Protein AF-A0A066ZWJ4-F1 (afdb_monomer_lite)

Sequence (89 aa):
MTKDPIFEPLREPYLHLLSLMKKDIDDLDVQQTDQLLEEIEEQEQKVLMVYAKLTEGINPGSIKEVKEGRLKYTGKRHDYFARMLGLNN

pLDDT: mean 91.83, std 8.55, range [51.41, 97.88]

Radius of gyration: 14.1 Å; chains: 1; bounding box: 36×23×38 Å

Structure (mmCIF, N/CA/C/O backbone):
data_AF-A0A066ZWJ4-F1
#
_entry.id   AF-A0A066ZWJ4-F1
#
loop_
_atom_site.group_PDB
_atom_site.id
_atom_site.type_symbol
_atom_site.label_atom_id
_atom_site.label_alt_id
_atom_site.label_comp_id
_atom_site.label_asym_id
_atom_site.label_entity_id
_atom_site.label_seq_id
_atom_site.pdbx_PDB_ins_code
_atom_site.Cartn_x
_atom_site.Cartn_y
_atom_site.Cartn_z
_atom_site.occupancy
_atom_site.B_iso_or_equ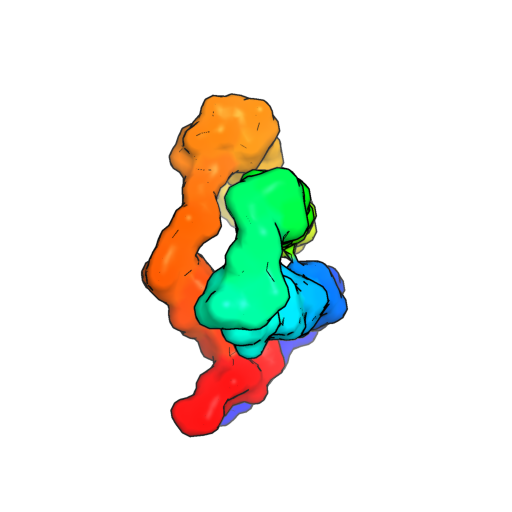iv
_atom_site.auth_seq_id
_atom_site.auth_comp_id
_atom_site.auth_asym_id
_atom_si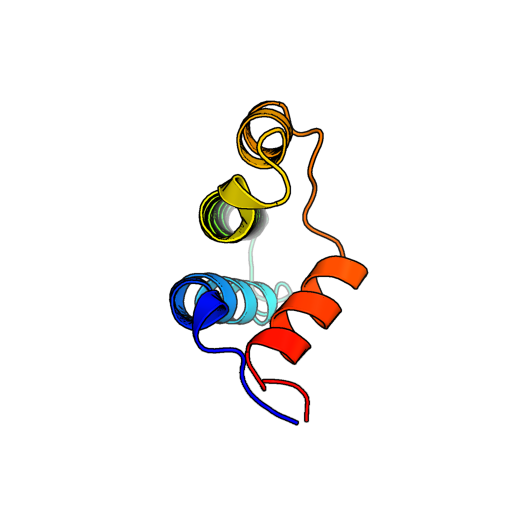te.auth_atom_id
_atom_site.pdbx_PDB_model_num
ATOM 1 N N . MET A 1 1 ? -17.700 -15.044 -4.988 1.00 55.03 1 MET A N 1
ATOM 2 C CA . MET A 1 1 ? -16.975 -14.521 -3.809 1.00 55.03 1 MET A CA 1
ATOM 3 C C . MET A 1 1 ? -17.565 -13.170 -3.457 1.00 55.03 1 MET A C 1
ATOM 5 O O . MET A 1 1 ? -17.795 -12.376 -4.360 1.00 55.03 1 MET A O 1
ATOM 9 N N . THR A 1 2 ? -17.906 -12.942 -2.194 1.00 56.81 2 THR A N 1
ATOM 10 C CA . THR A 1 2 ? -18.584 -11.723 -1.740 1.00 56.81 2 THR A CA 1
ATOM 11 C C . THR A 1 2 ? -17.557 -10.628 -1.482 1.00 56.81 2 THR A C 1
ATOM 13 O O . THR A 1 2 ? -16.695 -10.777 -0.623 1.00 56.81 2 THR A O 1
ATOM 16 N N . LYS A 1 3 ? -17.654 -9.536 -2.242 1.00 72.94 3 LYS A N 1
ATOM 17 C CA . LYS A 1 3 ? -17.004 -8.258 -1.943 1.00 72.94 3 LYS A CA 1
ATOM 18 C C . LYS A 1 3 ? -17.430 -7.819 -0.543 1.00 72.94 3 LYS A C 1
ATOM 20 O O . LYS A 1 3 ? -18.630 -7.703 -0.292 1.00 72.94 3 LYS A O 1
ATOM 25 N N . ASP A 1 4 ? -16.472 -7.583 0.345 1.00 81.38 4 ASP A N 1
ATOM 26 C CA . ASP A 1 4 ? -16.770 -7.028 1.663 1.00 81.38 4 ASP A CA 1
ATOM 27 C C . ASP A 1 4 ? -16.851 -5.495 1.539 1.00 81.38 4 ASP A C 1
ATOM 29 O O . ASP A 1 4 ? -15.853 -4.858 1.180 1.00 81.38 4 ASP A O 1
ATOM 33 N N . PRO A 1 5 ? -18.025 -4.881 1.781 1.00 85.19 5 PRO A N 1
ATOM 34 C CA . PRO A 1 5 ? -18.218 -3.446 1.596 1.00 85.19 5 PRO A CA 1
ATOM 35 C C . PRO A 1 5 ? -17.315 -2.595 2.497 1.00 85.19 5 PRO A C 1
ATOM 37 O O . PRO A 1 5 ? -17.027 -1.455 2.133 1.00 85.19 5 PRO A O 1
ATOM 40 N N . ILE A 1 6 ? -16.814 -3.138 3.616 1.00 90.25 6 ILE A N 1
ATOM 41 C CA . ILE A 1 6 ? -15.871 -2.437 4.502 1.00 90.25 6 ILE A CA 1
ATOM 42 C C . ILE A 1 6 ? -14.580 -2.092 3.753 1.00 90.25 6 ILE A C 1
ATOM 44 O O . ILE A 1 6 ? -13.982 -1.048 4.002 1.00 90.25 6 ILE A O 1
ATOM 48 N N . PHE A 1 7 ? -14.164 -2.926 2.797 1.00 93.12 7 PHE A N 1
ATOM 49 C CA . PHE A 1 7 ? -12.917 -2.736 2.056 1.00 93.12 7 PHE A CA 1
ATOM 50 C C . PHE A 1 7 ? -13.070 -1.887 0.799 1.00 93.12 7 PHE A C 1
ATOM 52 O O . PHE A 1 7 ? -12.074 -1.629 0.131 1.00 93.12 7 PHE A O 1
ATOM 59 N N . GLU A 1 8 ? -14.264 -1.396 0.470 1.00 94.06 8 GLU A N 1
ATOM 60 C CA . GLU A 1 8 ? -14.442 -0.597 -0.743 1.00 94.06 8 GLU A CA 1
ATOM 61 C C . GLU A 1 8 ? -13.566 0.669 -0.810 1.00 94.06 8 GLU A C 1
ATOM 63 O O . GLU A 1 8 ? -13.022 0.935 -1.883 1.00 94.06 8 GLU A O 1
ATOM 68 N N . PRO A 1 9 ? -13.307 1.404 0.292 1.00 95.88 9 PRO A N 1
ATOM 69 C CA . PRO A 1 9 ? -12.365 2.527 0.277 1.00 95.88 9 PRO A CA 1
ATOM 70 C C . PRO A 1 9 ? -10.923 2.141 -0.095 1.00 95.88 9 PRO A C 1
ATOM 72 O O . PRO A 1 9 ? -10.136 3.003 -0.481 1.00 95.88 9 PRO A O 1
ATOM 75 N N . LEU A 1 10 ? -10.561 0.855 -0.003 1.00 95.81 10 LEU A N 1
ATOM 76 C CA . LEU A 1 10 ? -9.266 0.332 -0.442 1.00 95.81 10 LEU A CA 1
ATOM 77 C C . LEU A 1 10 ? -9.182 0.189 -1.971 1.00 95.81 10 LEU A C 1
ATOM 79 O O . LEU A 1 10 ? -8.079 0.113 -2.505 1.00 95.81 10 LEU A O 1
ATOM 83 N N . ARG A 1 11 ? -10.318 0.152 -2.685 1.00 95.56 11 ARG A N 1
ATOM 84 C CA . ARG A 1 11 ? -10.371 -0.159 -4.122 1.00 95.56 11 ARG A CA 1
ATOM 85 C C . ARG A 1 11 ? -9.517 0.790 -4.947 1.00 95.56 11 ARG A C 1
ATOM 87 O O . ARG A 1 11 ? -8.634 0.329 -5.658 1.00 95.56 11 ARG A O 1
ATOM 94 N N . GLU A 1 12 ? -9.770 2.092 -4.866 1.00 96.62 12 GLU A N 1
ATOM 95 C CA . GLU A 1 12 ? -9.033 3.072 -5.668 1.00 96.62 12 GLU A CA 1
ATOM 96 C C . GLU A 1 12 ? -7.522 3.069 -5.411 1.00 96.62 12 GLU A C 1
ATOM 98 O O . GLU A 1 12 ? -6.771 2.921 -6.377 1.00 96.62 12 GLU A O 1
ATOM 103 N N . PRO A 1 13 ? -7.026 3.166 -4.159 1.00 97.06 13 PRO A N 1
ATOM 104 C CA . PRO A 1 13 ? -5.588 3.132 -3.934 1.00 97.06 13 PRO A CA 1
ATOM 105 C C . PRO A 1 13 ? -4.972 1.789 -4.350 1.00 97.06 13 PRO A C 1
ATOM 107 O O . PRO A 1 13 ? -3.843 1.760 -4.837 1.00 97.06 13 PRO A O 1
ATOM 110 N N . TYR A 1 14 ? -5.699 0.680 -4.219 1.00 97.00 14 TYR A N 1
ATOM 111 C CA . TYR A 1 14 ? -5.214 -0.615 -4.678 1.00 97.00 14 TYR A CA 1
ATOM 112 C C . TYR A 1 14 ? -5.136 -0.698 -6.209 1.00 97.00 14 TYR A C 1
ATOM 114 O O . TYR A 1 14 ? -4.117 -1.119 -6.745 1.00 97.00 14 TYR A O 1
ATOM 122 N N . LEU A 1 15 ? -6.161 -0.243 -6.934 1.00 96.56 15 LEU A N 1
ATOM 123 C CA . LEU A 1 15 ? -6.141 -0.205 -8.400 1.00 96.56 15 LEU A CA 1
ATOM 124 C C . LEU A 1 15 ? -5.043 0.721 -8.936 1.00 96.56 15 LEU A C 1
ATOM 126 O O . LEU A 1 15 ? -4.404 0.379 -9.931 1.00 96.56 15 LEU A O 1
ATOM 130 N N . HIS A 1 16 ? -4.783 1.846 -8.262 1.00 97.56 16 HIS A N 1
ATOM 131 C CA . HIS A 1 16 ? -3.664 2.718 -8.611 1.00 97.56 16 HIS A CA 1
ATOM 132 C C . HIS A 1 16 ? -2.325 1.985 -8.462 1.00 97.56 16 HIS A C 1
ATOM 134 O O . HIS A 1 16 ? -1.532 1.982 -9.401 1.00 97.56 16 HIS A O 1
ATOM 140 N N . LEU A 1 17 ? -2.116 1.264 -7.354 1.00 97.19 17 LEU A N 1
ATOM 141 C CA . LEU A 1 17 ? -0.918 0.442 -7.162 1.00 97.19 17 LEU A CA 1
ATOM 142 C C . LEU A 1 17 ? -0.755 -0.596 -8.282 1.00 97.19 17 LEU A C 1
ATOM 144 O O . LEU A 1 17 ? 0.318 -0.710 -8.865 1.00 97.19 17 LEU A O 1
ATOM 148 N N . LEU A 1 18 ? -1.831 -1.305 -8.643 1.00 95.56 18 LEU A N 1
ATOM 149 C CA . LEU A 1 18 ? -1.795 -2.269 -9.749 1.00 95.56 18 LEU A CA 1
ATOM 150 C C . LEU A 1 18 ? -1.431 -1.621 -11.085 1.00 95.56 18 LEU A C 1
ATOM 152 O O . LEU A 1 18 ? -0.810 -2.270 -11.920 1.00 95.56 18 LEU A O 1
ATOM 156 N N . SER A 1 19 ? -1.851 -0.377 -11.315 1.00 95.75 19 SER A N 1
ATOM 157 C CA . SER A 1 19 ? -1.517 0.343 -12.543 1.00 95.75 19 SER A CA 1
ATOM 158 C C . SER A 1 19 ? -0.027 0.688 -12.614 1.00 95.75 19 SER A C 1
ATOM 160 O O . SER A 1 19 ? 0.566 0.540 -13.678 1.00 95.75 19 SER A O 1
ATOM 162 N N . LEU A 1 20 ? 0.589 1.050 -11.482 1.00 95.19 20 LEU A N 1
ATOM 163 C CA . LEU A 1 20 ? 2.025 1.317 -11.388 1.00 95.19 20 LEU A CA 1
ATOM 164 C C . LEU A 1 20 ? 2.836 0.031 -11.581 1.00 95.19 20 LEU A C 1
ATOM 166 O O . LEU A 1 20 ? 3.741 0.002 -12.404 1.00 95.19 20 LEU A O 1
ATOM 170 N N . MET A 1 21 ? 2.443 -1.059 -10.911 1.00 91.88 21 MET A N 1
ATOM 171 C CA . MET A 1 21 ? 3.110 -2.368 -11.009 1.00 91.88 21 MET A CA 1
ATOM 172 C C . MET A 1 21 ? 3.009 -3.028 -12.396 1.00 91.88 21 MET A C 1
ATOM 174 O O . MET A 1 21 ? 3.693 -4.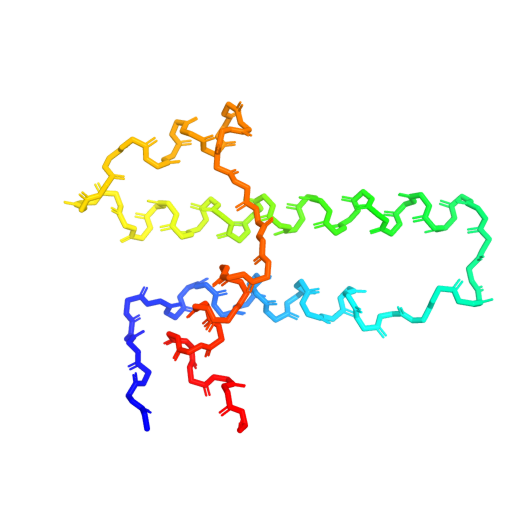014 -12.653 1.00 91.88 21 MET A O 1
ATOM 178 N N . LYS A 1 22 ? 2.119 -2.539 -13.269 1.00 91.50 22 LYS A N 1
ATOM 179 C CA . LYS A 1 22 ? 1.964 -3.010 -14.654 1.00 91.50 22 LYS A CA 1
ATOM 180 C C . LYS A 1 22 ? 2.791 -2.215 -15.662 1.00 91.50 22 LYS A C 1
ATOM 182 O O . LYS A 1 22 ? 2.805 -2.608 -16.826 1.00 91.50 22 LYS A O 1
ATOM 187 N N . LYS A 1 23 ? 3.388 -1.086 -15.263 1.00 89.25 23 LYS A N 1
ATOM 188 C CA . LYS A 1 23 ? 4.263 -0.322 -16.154 1.00 89.25 23 LYS A CA 1
ATOM 189 C C . LYS A 1 23 ? 5.458 -1.199 -16.520 1.00 89.25 23 LYS A C 1
ATOM 191 O O . LYS A 1 23 ? 6.043 -1.837 -15.647 1.00 89.25 23 LYS A O 1
ATOM 196 N N . ASP A 1 24 ? 5.769 -1.237 -17.808 1.00 84.56 24 ASP A N 1
ATOM 197 C CA . ASP A 1 24 ? 6.966 -1.909 -18.289 1.00 84.56 24 ASP A CA 1
ATOM 198 C C . ASP A 1 24 ? 8.191 -1.081 -17.892 1.00 84.56 24 ASP A C 1
ATOM 200 O O . ASP A 1 24 ? 8.182 0.145 -18.026 1.00 84.56 24 ASP A O 1
ATOM 204 N N . ILE A 1 25 ? 9.204 -1.747 -17.351 1.00 88.19 25 ILE A N 1
ATOM 205 C CA . ILE A 1 25 ? 10.449 -1.105 -16.923 1.00 88.19 25 ILE A CA 1
ATOM 206 C C . ILE A 1 25 ? 11.491 -1.101 -18.041 1.00 88.19 25 ILE A C 1
ATOM 208 O O . ILE A 1 25 ? 12.439 -0.326 -17.964 1.00 88.19 25 ILE A O 1
ATOM 212 N N . ASP A 1 26 ? 11.307 -1.920 -19.084 1.00 84.06 26 ASP A N 1
ATOM 213 C CA . ASP A 1 26 ? 12.282 -2.072 -20.169 1.00 84.06 26 ASP A CA 1
ATOM 214 C C . ASP A 1 26 ? 12.451 -0.780 -20.995 1.00 84.06 26 ASP A C 1
ATOM 216 O O . ASP A 1 26 ? 13.509 -0.551 -21.583 1.00 84.06 26 ASP A O 1
ATOM 220 N N . ASP A 1 27 ? 11.437 0.092 -20.989 1.00 85.12 27 ASP A N 1
ATOM 221 C CA . ASP A 1 27 ? 11.428 1.380 -21.694 1.00 85.12 27 ASP A CA 1
ATOM 222 C C . ASP A 1 27 ? 11.859 2.575 -20.817 1.00 85.12 27 ASP A C 1
ATOM 224 O O . ASP A 1 27 ? 11.880 3.713 -21.295 1.00 85.12 27 ASP A O 1
ATOM 228 N N . LEU A 1 28 ? 12.178 2.353 -19.536 1.00 91.19 28 LEU A N 1
ATOM 229 C CA . LEU A 1 28 ? 12.521 3.419 -18.592 1.00 91.19 28 LEU A CA 1
ATOM 230 C C . LEU A 1 28 ? 14.036 3.585 -18.459 1.00 91.19 28 LEU A C 1
ATOM 232 O O . LEU A 1 28 ? 14.789 2.617 -18.356 1.00 91.19 28 LEU A O 1
ATOM 236 N N . ASP A 1 29 ? 14.496 4.833 -18.393 1.00 94.25 29 ASP A N 1
ATOM 237 C CA . ASP A 1 29 ? 15.858 5.112 -17.943 1.00 94.25 29 ASP A CA 1
ATOM 238 C C . ASP A 1 29 ? 16.001 4.919 -16.418 1.00 94.25 29 ASP A C 1
ATOM 240 O O . ASP A 1 29 ? 15.030 4.681 -15.693 1.00 94.25 29 ASP A O 1
ATOM 244 N N . VAL A 1 30 ? 17.234 5.001 -15.908 1.00 93.56 30 VAL A N 1
ATOM 245 C CA . VAL A 1 30 ? 17.522 4.799 -14.476 1.00 93.56 30 VAL A CA 1
ATOM 246 C C . VAL A 1 30 ? 16.753 5.792 -13.601 1.00 93.56 30 VAL A C 1
ATOM 248 O O . VAL A 1 30 ? 16.183 5.396 -12.591 1.00 93.56 30 VAL A O 1
ATOM 251 N N . GLN A 1 31 ? 16.680 7.063 -14.002 1.00 95.31 31 GLN A N 1
ATOM 252 C CA . GLN A 1 31 ? 16.002 8.096 -13.220 1.00 95.31 31 GLN A CA 1
ATOM 253 C C . GLN A 1 31 ? 14.484 7.868 -13.201 1.00 95.31 31 GLN A C 1
ATOM 255 O O . GLN A 1 31 ? 13.843 8.021 -12.164 1.00 95.31 31 GLN A O 1
ATOM 260 N N . GLN A 1 32 ? 13.908 7.483 -14.337 1.00 94.88 32 GLN A N 1
ATOM 261 C CA . GLN A 1 32 ? 12.495 7.137 -14.456 1.00 94.88 32 GLN A CA 1
ATOM 262 C C . GLN A 1 32 ? 12.151 5.866 -13.675 1.00 94.88 32 GLN A C 1
ATOM 264 O O . GLN A 1 32 ? 11.075 5.779 -13.087 1.00 94.88 32 GLN A O 1
ATOM 269 N N . THR A 1 33 ? 13.0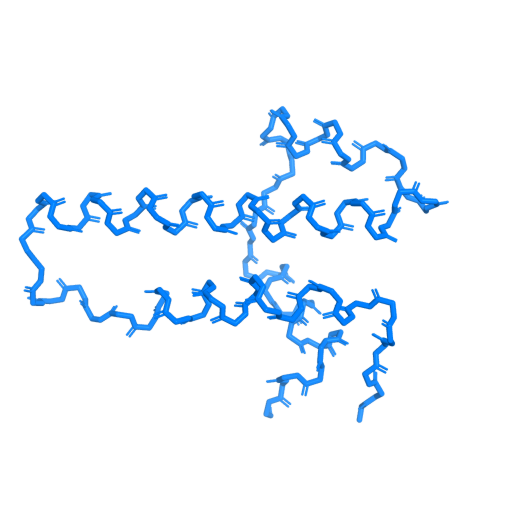66 4.896 -13.648 1.00 94.56 33 THR A N 1
ATOM 270 C CA . THR A 1 33 ? 12.924 3.669 -12.860 1.00 94.56 33 THR A CA 1
ATOM 271 C C . THR A 1 33 ? 12.927 3.984 -11.369 1.00 94.56 33 THR A C 1
ATOM 273 O O . THR A 1 33 ? 12.024 3.546 -10.661 1.00 94.56 33 THR A O 1
ATOM 276 N N . ASP A 1 34 ? 13.880 4.790 -10.897 1.00 95.44 34 ASP A N 1
ATOM 277 C CA . ASP A 1 34 ? 13.949 5.210 -9.494 1.00 95.44 34 ASP A CA 1
ATOM 278 C C . ASP A 1 34 ? 12.681 5.970 -9.080 1.00 95.44 34 ASP A C 1
ATOM 280 O O . ASP A 1 34 ? 12.090 5.677 -8.041 1.00 95.44 34 ASP A O 1
ATOM 284 N N . GLN A 1 35 ? 12.202 6.880 -9.934 1.00 96.06 35 GLN A N 1
ATOM 285 C CA . GLN A 1 35 ? 10.958 7.610 -9.696 1.00 96.06 35 GLN A CA 1
ATOM 286 C C . GLN A 1 35 ? 9.739 6.675 -9.652 1.00 96.06 35 GLN A C 1
ATOM 288 O O . GLN A 1 35 ? 8.864 6.836 -8.804 1.00 96.06 35 GLN A O 1
ATOM 293 N N . LEU A 1 36 ? 9.672 5.674 -10.536 1.00 95.88 36 LEU A N 1
ATOM 294 C CA . LEU A 1 36 ? 8.596 4.686 -10.515 1.00 95.88 36 LEU A CA 1
ATOM 295 C C . LEU A 1 36 ? 8.628 3.835 -9.238 1.00 95.88 36 LEU A C 1
ATOM 297 O O . LEU A 1 36 ? 7.575 3.537 -8.676 1.00 95.88 36 LEU A O 1
ATOM 301 N N . LEU A 1 37 ? 9.813 3.431 -8.780 1.00 95.38 37 LEU A N 1
ATOM 302 C CA . LEU A 1 37 ? 9.956 2.673 -7.539 1.00 95.38 37 LEU A CA 1
ATOM 303 C C . LEU A 1 37 ? 9.492 3.497 -6.332 1.00 95.38 37 LEU A C 1
ATOM 305 O O . LEU A 1 37 ? 8.740 2.976 -5.511 1.00 95.38 37 LEU A O 1
ATOM 309 N N . GLU A 1 38 ? 9.844 4.783 -6.270 1.00 96.38 38 GLU A N 1
ATOM 310 C CA . GLU A 1 38 ? 9.353 5.705 -5.238 1.00 96.38 38 GLU A CA 1
ATOM 311 C C . GLU A 1 38 ? 7.820 5.846 -5.288 1.00 96.38 38 GLU A C 1
ATOM 313 O O . GLU A 1 38 ? 7.148 5.680 -4.268 1.00 96.38 38 GLU A O 1
ATOM 318 N N . GLU A 1 39 ? 7.237 6.038 -6.479 1.00 96.94 39 GLU A N 1
ATOM 319 C CA . GLU A 1 39 ? 5.777 6.085 -6.666 1.00 96.94 39 GLU A CA 1
ATOM 320 C C . GLU A 1 39 ? 5.086 4.798 -6.180 1.00 96.94 39 GLU A C 1
ATOM 322 O O . GLU A 1 39 ? 4.012 4.848 -5.567 1.00 96.94 39 GLU A O 1
ATOM 327 N N . ILE A 1 40 ? 5.684 3.632 -6.451 1.00 96.62 40 ILE A N 1
ATOM 328 C CA . ILE A 1 40 ? 5.175 2.338 -5.986 1.00 96.62 40 ILE A CA 1
ATOM 329 C C . ILE A 1 40 ? 5.226 2.271 -4.458 1.00 96.62 40 ILE A C 1
ATOM 331 O O . ILE A 1 40 ? 4.206 1.944 -3.848 1.00 96.62 40 ILE A O 1
ATOM 335 N N . GLU A 1 41 ? 6.355 2.608 -3.833 1.00 96.06 41 GLU A N 1
ATOM 336 C CA . GLU A 1 41 ? 6.517 2.574 -2.373 1.00 96.06 41 GLU A CA 1
ATOM 337 C C . GLU A 1 41 ? 5.530 3.511 -1.656 1.00 96.06 41 GLU A C 1
ATOM 339 O O . GLU A 1 41 ? 4.863 3.114 -0.690 1.00 96.06 41 GLU A O 1
ATOM 344 N N . GLU A 1 42 ? 5.358 4.738 -2.151 1.00 96.69 42 GLU A N 1
ATOM 345 C CA . GLU A 1 42 ? 4.373 5.683 -1.618 1.00 96.69 42 GLU A CA 1
ATOM 346 C C . GLU A 1 42 ? 2.947 5.128 -1.715 1.00 96.69 42 GLU A C 1
ATOM 348 O O . GLU A 1 42 ? 2.137 5.229 -0.778 1.00 96.69 42 GLU A O 1
ATOM 353 N N . GLN A 1 43 ? 2.626 4.512 -2.851 1.00 97.88 43 GLN A N 1
ATOM 354 C CA . GLN A 1 43 ? 1.303 3.973 -3.097 1.00 97.88 43 GLN A CA 1
ATOM 355 C C . GLN A 1 43 ? 1.037 2.698 -2.279 1.00 97.88 43 GLN A C 1
ATOM 357 O O . GLN A 1 43 ? -0.077 2.526 -1.772 1.00 97.88 43 GLN A O 1
ATOM 362 N N . GLU A 1 44 ? 2.039 1.842 -2.062 1.00 97.50 44 GLU A N 1
ATOM 363 C CA . GLU A 1 44 ? 1.976 0.724 -1.115 1.00 97.50 44 GLU A CA 1
ATOM 364 C C . GLU A 1 44 ? 1.654 1.221 0.297 1.00 97.50 44 GLU A C 1
ATOM 366 O O . GLU A 1 44 ? 0.718 0.729 0.942 1.00 97.50 44 GLU A O 1
ATOM 371 N N . GLN A 1 45 ? 2.365 2.252 0.757 1.00 96.94 45 GLN A N 1
ATOM 372 C CA . GLN A 1 45 ? 2.151 2.850 2.071 1.00 96.94 45 GLN A CA 1
ATOM 373 C C . GLN A 1 45 ? 0.738 3.437 2.203 1.00 96.94 45 GLN A C 1
ATOM 375 O O . GLN A 1 4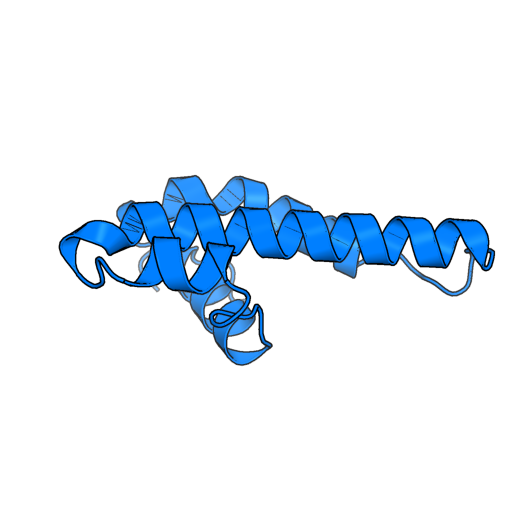5 ? 0.077 3.270 3.236 1.00 96.94 45 GLN A O 1
ATOM 380 N N . LYS A 1 46 ? 0.219 4.063 1.141 1.00 97.50 46 LYS A N 1
ATOM 381 C CA . LYS A 1 46 ? -1.160 4.570 1.084 1.00 97.50 46 LYS A CA 1
ATOM 382 C C . LYS A 1 46 ? -2.190 3.446 1.202 1.00 97.50 46 LYS A C 1
ATOM 384 O O . LYS A 1 46 ? -3.131 3.571 1.990 1.00 97.50 46 LYS A O 1
ATOM 389 N N . VAL A 1 47 ? -2.010 2.341 0.475 1.00 97.75 47 VAL A N 1
ATOM 390 C CA . VAL A 1 47 ? -2.881 1.154 0.565 1.00 97.75 47 VAL A CA 1
ATOM 391 C C . VAL A 1 47 ? -2.873 0.589 1.987 1.00 97.75 47 VAL A C 1
ATOM 393 O O . VAL A 1 47 ? -3.936 0.356 2.568 1.00 97.75 47 VAL A O 1
ATOM 396 N N . LEU A 1 48 ? -1.692 0.422 2.589 1.00 97.50 48 LEU A N 1
ATOM 397 C CA . LEU A 1 48 ? -1.559 -0.078 3.958 1.00 97.50 48 LEU A CA 1
ATOM 398 C C . LEU A 1 48 ? -2.215 0.846 4.986 1.00 97.50 48 LEU A C 1
ATOM 400 O O . LEU A 1 48 ? -2.861 0.361 5.913 1.00 97.50 48 LEU A O 1
ATOM 404 N N . MET A 1 49 ? -2.089 2.162 4.820 1.00 97.81 49 MET A N 1
ATOM 405 C CA . MET A 1 49 ? -2.702 3.143 5.714 1.00 97.81 49 MET A CA 1
ATOM 406 C C . MET A 1 49 ? -4.231 3.107 5.643 1.00 97.81 49 MET A C 1
ATOM 408 O O . MET A 1 49 ? -4.899 3.181 6.674 1.00 97.81 49 MET A O 1
ATOM 412 N N . VAL A 1 50 ? -4.799 2.972 4.442 1.00 97.12 50 VAL A N 1
ATOM 413 C CA . VAL A 1 50 ? -6.251 2.813 4.273 1.00 97.12 50 VAL A CA 1
ATOM 414 C C . VAL A 1 50 ? -6.716 1.518 4.933 1.00 97.12 50 VAL A C 1
ATOM 416 O O . VAL A 1 50 ? -7.648 1.548 5.733 1.00 97.12 50 VAL A O 1
ATOM 419 N N . TYR A 1 51 ? -6.023 0.405 4.689 1.00 95.81 51 TYR A N 1
ATOM 420 C CA . TYR A 1 51 ? -6.307 -0.865 5.358 1.00 95.81 51 TYR A CA 1
ATOM 421 C C . TYR A 1 51 ? -6.243 -0.754 6.893 1.00 95.81 51 TYR A C 1
ATOM 423 O O . TYR A 1 51 ? -7.138 -1.236 7.588 1.00 95.81 51 TYR A O 1
ATOM 431 N N . ALA A 1 52 ? -5.211 -0.102 7.431 1.00 96.06 52 ALA A N 1
ATOM 432 C CA . ALA A 1 52 ? -5.034 0.076 8.869 1.00 96.06 52 ALA A CA 1
ATOM 433 C C . ALA A 1 52 ? -6.187 0.877 9.495 1.00 96.06 52 ALA A C 1
ATOM 435 O O . ALA A 1 52 ? -6.722 0.482 10.524 1.00 96.06 52 ALA A O 1
ATOM 436 N N . LYS A 1 53 ? -6.639 1.950 8.833 1.00 96.19 53 LYS A N 1
ATOM 437 C CA . LYS A 1 53 ? -7.810 2.729 9.273 1.00 96.19 53 LYS A CA 1
ATOM 438 C C . LYS A 1 53 ? -9.098 1.907 9.254 1.00 96.19 53 LYS A C 1
ATOM 440 O O . LYS A 1 53 ? -9.866 1.954 10.206 1.00 96.19 53 LYS A O 1
ATOM 445 N N . LEU A 1 54 ? -9.327 1.133 8.193 1.00 94.56 54 LEU A N 1
ATOM 446 C CA . LEU A 1 54 ? -10.520 0.286 8.073 1.00 94.56 54 LEU A CA 1
ATOM 447 C C . LEU A 1 54 ? -10.567 -0.819 9.134 1.00 94.56 54 LEU A C 1
ATOM 449 O O . LEU A 1 54 ? -11.644 -1.248 9.537 1.00 94.56 54 LEU A O 1
ATOM 453 N N . THR A 1 55 ? -9.399 -1.277 9.584 1.00 92.69 55 THR A N 1
ATOM 454 C CA . THR A 1 55 ? -9.268 -2.372 10.550 1.00 92.69 55 THR A CA 1
ATOM 455 C C . THR A 1 55 ? -8.927 -1.904 11.961 1.00 92.69 55 THR A C 1
ATOM 457 O O . THR A 1 55 ? -8.700 -2.746 12.823 1.00 92.69 55 THR A O 1
ATOM 460 N N . GLU A 1 56 ? -8.943 -0.597 12.242 1.00 92.94 56 GLU A N 1
ATOM 461 C CA . GLU A 1 56 ? -8.538 -0.029 13.536 1.00 92.94 56 GLU A CA 1
ATOM 462 C C . GLU A 1 56 ? -9.344 -0.606 14.710 1.00 92.94 56 GLU A C 1
ATOM 464 O O . GLU A 1 56 ? -8.777 -0.917 15.753 1.00 92.94 56 GLU A O 1
ATOM 469 N N . GLY A 1 57 ? -10.646 -0.852 14.524 1.00 90.12 57 GLY A N 1
ATOM 470 C CA . GLY A 1 57 ? -11.499 -1.470 15.548 1.00 90.12 57 GLY A CA 1
ATOM 471 C C . GLY A 1 57 ? -11.165 -2.936 15.869 1.00 90.12 57 GLY A C 1
ATOM 472 O O . GLY A 1 57 ? -11.623 -3.454 16.882 1.00 90.12 57 GLY A O 1
ATOM 473 N N . ILE A 1 58 ? -10.374 -3.603 15.023 1.00 91.19 58 ILE A N 1
ATOM 474 C CA . ILE A 1 58 ? -9.949 -5.004 15.177 1.00 91.19 58 ILE A CA 1
ATOM 475 C C . ILE A 1 58 ? -8.464 -5.074 15.552 1.00 91.19 58 ILE A C 1
ATOM 477 O O . ILE A 1 58 ? -8.076 -5.830 16.439 1.00 91.19 58 ILE A O 1
ATOM 481 N N . ASN A 1 59 ? -7.627 -4.278 14.883 1.00 89.56 59 ASN A N 1
ATOM 482 C CA . ASN A 1 59 ? -6.203 -4.137 15.150 1.00 89.56 59 ASN A CA 1
ATOM 483 C C . ASN A 1 59 ? -5.818 -2.648 15.272 1.00 89.56 59 ASN A C 1
ATOM 485 O O . ASN A 1 59 ? -5.332 -2.052 14.301 1.00 89.56 59 ASN A O 1
ATOM 489 N N . PRO A 1 60 ? -5.953 -2.060 16.475 1.00 90.56 60 PRO A N 1
ATOM 490 C CA . PRO A 1 60 ? -5.596 -0.663 16.731 1.00 90.56 60 PRO A CA 1
ATOM 491 C C . PRO A 1 60 ? -4.106 -0.355 16.508 1.00 90.56 60 PRO A C 1
ATOM 493 O O . PRO A 1 60 ? -3.729 0.780 16.227 1.00 90.56 60 PRO A O 1
ATOM 496 N N . GLY A 1 61 ? -3.232 -1.365 16.618 1.00 93.94 61 GLY A N 1
ATOM 497 C CA . GLY A 1 61 ? -1.786 -1.212 16.427 1.00 93.94 61 GLY A CA 1
ATOM 498 C C . GLY A 1 61 ? -1.376 -0.998 14.968 1.00 93.94 61 GLY A C 1
ATOM 499 O O . GLY A 1 61 ? -0.304 -0.450 14.709 1.00 93.94 61 GLY A O 1
ATOM 500 N N . SER A 1 62 ? -2.239 -1.366 14.018 1.00 93.19 62 SER A N 1
ATOM 501 C CA . SER A 1 62 ? -1.924 -1.381 12.586 1.00 93.19 62 SER A CA 1
ATOM 502 C C . SER A 1 62 ? -1.485 -0.018 12.043 1.00 93.19 62 SER A C 1
ATOM 504 O O . SER A 1 62 ? -0.512 0.056 11.300 1.00 93.19 62 SER A O 1
ATOM 506 N N . ILE A 1 63 ? -2.124 1.083 12.455 1.00 95.12 63 ILE A N 1
ATOM 507 C CA . ILE A 1 63 ? -1.756 2.435 11.999 1.00 95.12 63 ILE A CA 1
ATOM 508 C C . ILE A 1 63 ? -0.329 2.782 12.433 1.00 95.12 63 ILE A C 1
ATOM 510 O O . ILE A 1 63 ? 0.449 3.334 11.651 1.00 95.12 63 ILE A O 1
ATOM 514 N N . LYS A 1 64 ? 0.022 2.457 13.682 1.00 95.62 64 LYS A N 1
ATOM 515 C CA . LYS A 1 64 ? 1.362 2.687 14.226 1.00 95.62 64 LYS A CA 1
ATOM 516 C C . LYS A 1 64 ? 2.393 1.818 13.506 1.00 95.62 64 LYS A C 1
ATOM 518 O O . LYS A 1 64 ? 3.437 2.323 13.113 1.00 95.62 64 LYS A O 1
ATOM 523 N N . GLU A 1 65 ? 2.079 0.547 13.279 1.00 94.88 65 GLU A N 1
ATOM 524 C CA . GLU A 1 65 ? 2.963 -0.383 12.572 1.00 94.88 65 GLU A CA 1
ATOM 525 C C . GLU A 1 65 ? 3.247 0.049 11.130 1.00 94.88 65 GLU A C 1
ATOM 527 O O . GLU A 1 65 ? 4.386 -0.084 10.687 1.00 94.88 65 GLU A O 1
ATOM 532 N N . VAL A 1 66 ? 2.260 0.598 10.410 1.00 95.19 66 VAL A N 1
ATOM 533 C CA . VAL A 1 66 ? 2.476 1.168 9.067 1.00 95.19 66 VAL A CA 1
ATOM 534 C C . VAL A 1 66 ? 3.416 2.371 9.138 1.00 95.19 66 VAL A C 1
ATOM 536 O O . VAL A 1 66 ? 4.391 2.436 8.395 1.00 95.19 66 VAL A O 1
ATOM 539 N N . LYS A 1 67 ? 3.168 3.307 10.065 1.00 93.56 67 LYS A N 1
ATOM 540 C CA . LYS A 1 67 ? 4.004 4.510 10.235 1.00 93.56 67 LYS A CA 1
ATOM 541 C C . LYS A 1 67 ? 5.452 4.190 10.607 1.00 93.56 67 LYS A C 1
ATOM 543 O O . LYS A 1 67 ? 6.351 4.917 10.210 1.00 93.56 67 LYS A O 1
ATOM 548 N N . GLU A 1 68 ? 5.673 3.118 11.359 1.00 95.56 68 GLU A N 1
ATOM 549 C CA . GLU A 1 68 ? 7.007 2.664 11.769 1.00 95.56 68 GLU A CA 1
ATOM 550 C C . GLU A 1 68 ? 7.656 1.699 10.759 1.00 95.56 68 GLU A C 1
ATOM 552 O O . GLU A 1 68 ? 8.724 1.159 11.037 1.00 95.56 68 GLU A O 1
ATOM 557 N N . GLY A 1 69 ? 7.012 1.418 9.618 1.00 91.00 69 GLY A N 1
ATOM 558 C CA . GLY A 1 69 ? 7.523 0.488 8.601 1.00 91.00 69 GLY A CA 1
ATOM 559 C C . GLY A 1 69 ? 7.555 -0.984 9.041 1.00 91.00 69 GLY A C 1
ATOM 560 O O . GLY A 1 69 ? 8.177 -1.827 8.388 1.00 91.00 69 GLY A O 1
ATOM 561 N N . ARG A 1 70 ? 6.890 -1.317 10.155 1.00 92.44 70 ARG A N 1
ATOM 562 C CA . ARG A 1 70 ? 6.763 -2.687 10.679 1.00 92.44 70 ARG A CA 1
ATOM 563 C C . ARG A 1 70 ? 5.688 -3.477 9.934 1.00 92.44 70 ARG A C 1
ATOM 565 O O . ARG A 1 70 ? 5.812 -4.692 9.788 1.00 92.44 70 ARG A O 1
ATOM 572 N N . LEU A 1 71 ? 4.669 -2.788 9.419 1.00 91.81 71 LEU A N 1
ATOM 573 C CA . LEU A 1 71 ? 3.710 -3.351 8.475 1.00 91.81 71 LEU A CA 1
ATOM 574 C C . LEU A 1 71 ? 4.186 -3.099 7.045 1.00 91.81 71 LEU A C 1
ATOM 576 O O . LEU A 1 71 ? 4.314 -1.950 6.645 1.00 91.81 71 LEU A O 1
ATOM 580 N N . LYS A 1 72 ? 4.400 -4.167 6.271 1.00 92.94 72 LYS A N 1
ATOM 581 C CA . LYS A 1 72 ? 4.842 -4.074 4.872 1.00 92.94 72 LYS A CA 1
ATOM 582 C C . LYS A 1 72 ? 3.798 -4.598 3.901 1.00 92.94 72 LYS A C 1
ATOM 584 O O . LYS A 1 72 ? 3.029 -5.512 4.235 1.00 92.94 72 LYS A O 1
ATOM 589 N N . TYR A 1 73 ? 3.807 -4.044 2.695 1.00 94.31 73 TYR A N 1
ATOM 590 C CA . TYR A 1 73 ? 3.095 -4.601 1.561 1.00 94.31 73 TYR A CA 1
ATOM 591 C C . TYR A 1 73 ? 3.876 -5.824 1.064 1.00 94.31 73 TYR A C 1
ATOM 593 O O . TYR A 1 73 ? 5.101 -5.847 1.057 1.00 94.31 73 TYR A O 1
ATOM 601 N N . THR A 1 74 ? 3.170 -6.919 0.801 1.00 94.56 74 THR A N 1
ATOM 602 C CA . THR A 1 74 ? 3.772 -8.215 0.446 1.00 94.56 74 THR A CA 1
ATOM 603 C C . THR A 1 74 ? 2.858 -8.932 -0.535 1.00 94.56 74 THR A C 1
ATOM 605 O O . THR A 1 74 ? 1.660 -8.645 -0.561 1.00 94.56 74 THR A O 1
ATOM 608 N N . GLY A 1 75 ? 3.366 -9.938 -1.253 1.00 92.75 75 GLY A N 1
ATOM 609 C CA . GLY A 1 75 ? 2.532 -10.779 -2.126 1.00 92.75 75 GLY A CA 1
ATOM 610 C C . GLY A 1 75 ? 1.305 -11.364 -1.406 1.00 92.75 75 GLY A C 1
ATOM 611 O O . GLY A 1 75 ? 0.188 -11.278 -1.899 1.00 92.75 75 GLY A O 1
ATOM 612 N N . LYS A 1 76 ? 1.459 -11.815 -0.152 1.00 93.81 76 LYS A N 1
ATOM 613 C CA . LYS A 1 76 ? 0.322 -12.304 0.654 1.00 93.81 76 LYS A CA 1
ATOM 614 C C . LYS A 1 76 ? -0.734 -11.226 0.928 1.00 93.81 76 LYS A C 1
ATOM 616 O O . LYS A 1 76 ? -1.923 -11.539 0.988 1.00 93.81 76 LYS A O 1
ATOM 621 N N . ARG A 1 77 ? -0.320 -9.968 1.133 1.00 93.62 77 ARG A N 1
ATOM 622 C CA . ARG A 1 77 ? -1.254 -8.840 1.291 1.00 93.62 77 ARG A CA 1
ATOM 623 C C . ARG A 1 77 ? -1.925 -8.481 -0.020 1.00 93.62 77 ARG A C 1
ATOM 625 O O . ARG A 1 77 ? -3.123 -8.230 -0.003 1.00 93.62 77 ARG A O 1
ATOM 632 N N . HIS A 1 78 ? -1.182 -8.499 -1.121 1.00 94.75 78 HIS A N 1
ATOM 633 C CA . HIS A 1 78 ? -1.739 -8.314 -2.452 1.00 94.75 78 HIS A CA 1
ATOM 634 C C . HIS A 1 78 ? -2.884 -9.309 -2.704 1.00 94.75 78 HIS A C 1
ATOM 636 O O . HIS A 1 78 ? -4.007 -8.878 -2.961 1.00 94.75 78 HIS A O 1
ATOM 642 N N . ASP A 1 79 ? -2.645 -10.608 -2.496 1.00 93.69 79 ASP A N 1
ATOM 643 C CA . ASP A 1 79 ? -3.664 -11.657 -2.661 1.00 93.69 79 ASP A CA 1
ATOM 644 C C . ASP A 1 79 ? -4.854 -11.472 -1.716 1.00 93.69 79 ASP A C 1
ATOM 646 O O . ASP A 1 79 ? -5.998 -11.808 -2.028 1.00 93.69 79 ASP A O 1
ATOM 650 N N . TYR A 1 80 ? -4.596 -11.001 -0.498 1.00 93.81 80 TYR A N 1
ATOM 651 C CA . TYR A 1 80 ? -5.650 -10.715 0.463 1.00 93.81 80 TYR A CA 1
ATOM 652 C C . TYR A 1 80 ? -6.523 -9.539 0.005 1.00 93.81 80 TYR A C 1
ATOM 654 O O . TYR A 1 80 ? -7.744 -9.674 -0.031 1.00 93.81 80 TYR A O 1
ATOM 662 N N . PHE A 1 81 ? -5.928 -8.419 -0.408 1.00 94.25 81 PHE A N 1
ATOM 663 C CA . PHE A 1 81 ? -6.669 -7.248 -0.881 1.00 94.25 81 PHE A CA 1
ATOM 664 C C . PHE A 1 81 ? -7.453 -7.538 -2.160 1.00 94.25 81 PHE A C 1
ATOM 666 O O . PHE A 1 81 ? -8.629 -7.182 -2.232 1.00 94.25 81 PHE A O 1
ATOM 673 N N . ALA A 1 82 ? -6.859 -8.255 -3.117 1.00 93.06 82 ALA A N 1
ATOM 674 C CA . ALA A 1 82 ? -7.548 -8.689 -4.328 1.00 93.06 82 ALA A CA 1
ATOM 675 C C . ALA A 1 82 ? -8.807 -9.513 -3.998 1.00 93.06 82 ALA A C 1
ATOM 677 O O . ALA A 1 82 ? -9.890 -9.238 -4.524 1.00 93.06 82 ALA A O 1
ATOM 678 N N . ARG A 1 83 ? -8.707 -10.447 -3.038 1.00 92.75 83 ARG A N 1
ATOM 679 C CA . ARG A 1 83 ? -9.851 -11.236 -2.551 1.00 92.75 83 ARG A CA 1
ATOM 680 C C . ARG A 1 83 ? -10.924 -10.378 -1.893 1.00 92.75 83 ARG A C 1
ATOM 682 O O . ARG A 1 83 ? -12.091 -10.517 -2.252 1.00 92.75 83 ARG A O 1
ATOM 689 N N . MET A 1 84 ? -10.545 -9.492 -0.969 1.00 91.38 84 MET A N 1
ATOM 690 C CA . MET A 1 84 ? -11.499 -8.630 -0.255 1.00 91.38 84 MET A CA 1
ATOM 691 C C . MET A 1 84 ? -12.257 -7.691 -1.202 1.00 91.38 84 MET A C 1
ATOM 693 O O . MET A 1 84 ? -13.443 -7.422 -1.002 1.00 91.38 84 MET A O 1
ATOM 697 N N . LEU A 1 85 ? -11.592 -7.238 -2.266 1.00 92.50 85 LEU A N 1
ATOM 698 C CA . LEU A 1 85 ? -12.162 -6.354 -3.282 1.00 92.50 85 LEU A CA 1
ATOM 699 C C . LEU A 1 85 ? -12.935 -7.089 -4.389 1.00 92.50 85 LEU A C 1
ATOM 701 O O . LEU A 1 85 ? -13.576 -6.430 -5.218 1.00 92.50 85 LEU A O 1
ATOM 705 N N . GLY A 1 86 ? -12.890 -8.425 -4.409 1.00 90.00 86 GLY A N 1
ATOM 706 C CA . GLY A 1 86 ? -13.485 -9.245 -5.465 1.00 90.00 86 GLY A CA 1
ATOM 707 C C . GLY A 1 86 ? -12.807 -9.059 -6.826 1.00 90.00 86 GLY A C 1
ATOM 708 O O . GLY A 1 86 ? -13.487 -9.083 -7.844 1.00 90.00 86 GLY A O 1
ATOM 709 N N . LEU A 1 87 ? -11.493 -8.815 -6.835 1.00 86.75 87 LEU A N 1
ATOM 710 C CA . LEU A 1 87 ? -10.671 -8.605 -8.036 1.00 86.75 87 LEU A CA 1
ATOM 711 C C . LEU A 1 87 ? -9.894 -9.863 -8.463 1.00 86.75 87 LEU A C 1
ATOM 713 O O . LEU A 1 87 ? -9.124 -9.806 -9.418 1.00 86.75 87 LEU A O 1
ATOM 717 N N . ASN A 1 88 ? -10.086 -10.989 -7.771 1.00 66.19 88 ASN A N 1
ATOM 718 C CA . ASN A 1 88 ? -9.540 -12.274 -8.197 1.00 66.19 88 ASN A CA 1
ATOM 719 C C . ASN A 1 88 ? -10.317 -12.788 -9.418 1.00 66.19 88 ASN A C 1
ATOM 721 O O . ASN A 1 88 ? -11.520 -13.032 -9.304 1.00 66.19 88 ASN A O 1
ATOM 725 N N . ASN A 1 89 ? -9.613 -12.956 -10.541 1.00 51.41 89 ASN A N 1
ATOM 726 C CA . ASN A 1 89 ? -10.045 -13.796 -11.663 1.00 51.41 89 ASN A CA 1
ATOM 727 C C . ASN A 1 89 ? -9.936 -15.278 -11.299 1.00 51.41 89 ASN A C 1
ATOM 729 O O . ASN A 1 89 ? -8.950 -15.635 -10.611 1.00 51.41 89 ASN A O 1
#

Foldseek 3Di:
DDQDPLLPVLVVLLVVLVVLVPDDCVPDDPVRVVVSVVVNQVSQLVSQCSVCVSCCVPPVCSNVCSVVVVDGDDPVVNVVSCVNRVVDD

Organism: Hydrogenovibrio m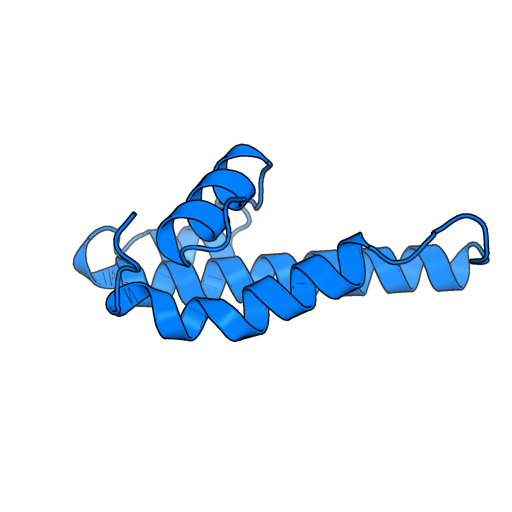arinus (NCBI:txid28885)

Secondary structure (DSSP, 8-state):
----GGGGGGHHHHHHHHHHHTS-STT--HHHHHHHHHHHHHHHHHHHHHHHHHTTTT-TTHHHHHHTT-S---HHHHHHHHHHHT---